Protein AF-A0A2N0BNK4-F1 (afdb_monomer_lite)

Secondary structure (DSSP, 8-state):
-HHHHHHHHHHHHHHHHHHHHHHHHHHHHTTPPPSS-HHHHHHHHHHHHHHHHHSPTTSHHHHHHHHHHHHHHHHHHHHHHHHHHHHHHHHHHHHHHSGGGGS--SHHHHHHHHHHHHHHHHHHHHHHHH-SS--HHHHHHHHHHHHHHHHHHHHHHHHTT--S-HHHHHHHHS--

Sequence (176 aa):
MAIDEIDNVADLIDNYAKSIAGLELAVAALNIRLNASPLINFRDALFHFRKLCQSIVNSKEYYQNLGAVDEHLARGAKDILVHLAFILRLRIRYLTQNDTAILLRAKKDRFKLNKVANRLGNLDLKLRHNFGSYNPEIIAKSVDVLTSSINETETILGSLGLNSSLRERFEKNFQK

Radius of gyration: 19.71 Å; chains: 1; bounding box: 46×27×58 Å

Structure (mmCIF, N/CA/C/O backbone):
data_AF-A0A2N0BNK4-F1
#
_entry.id   AF-A0A2N0BNK4-F1
#
loop_
_atom_site.group_PDB
_atom_site.id
_atom_site.type_symbol
_atom_site.label_atom_id
_atom_site.label_alt_id
_atom_site.label_comp_id
_atom_site.label_asym_id
_atom_site.label_entity_id
_atom_site.label_seq_id
_atom_site.pdbx_PDB_ins_code
_atom_site.Cartn_x
_atom_site.Cartn_y
_atom_site.Cartn_z
_atom_site.occupancy
_atom_site.B_iso_or_equiv
_atom_site.auth_seq_id
_atom_site.auth_comp_id
_atom_site.auth_asym_id
_atom_site.auth_atom_id
_atom_site.pdbx_PDB_model_num
ATOM 1 N N . MET A 1 1 ? 20.952 -11.909 -20.766 1.00 58.06 1 MET A N 1
ATOM 2 C CA . MET A 1 1 ? 21.318 -10.781 -19.886 1.00 58.06 1 MET A CA 1
ATOM 3 C C . MET A 1 1 ? 20.357 -9.602 -20.036 1.00 58.06 1 MET A C 1
ATOM 5 O O . MET A 1 1 ? 19.728 -9.258 -19.055 1.00 58.06 1 MET A O 1
ATOM 9 N N . ALA A 1 2 ? 20.171 -9.018 -21.231 1.00 62.28 2 ALA A N 1
ATOM 10 C CA . ALA A 1 2 ? 19.209 -7.914 -21.420 1.00 62.28 2 ALA A CA 1
ATOM 11 C C . ALA A 1 2 ? 17.731 -8.350 -21.458 1.00 62.28 2 ALA A C 1
ATOM 13 O O . ALA A 1 2 ? 16.865 -7.647 -20.956 1.00 62.28 2 ALA A O 1
ATOM 14 N N . ILE A 1 3 ? 17.451 -9.519 -22.047 1.00 65.31 3 ILE A N 1
ATOM 15 C CA . ILE A 1 3 ? 16.103 -10.112 -22.056 1.00 65.31 3 ILE A CA 1
ATOM 16 C C . ILE A 1 3 ? 15.690 -10.466 -20.620 1.00 65.31 3 ILE A C 1
ATOM 18 O O . ILE A 1 3 ? 14.633 -10.041 -20.179 1.00 65.31 3 ILE A O 1
ATOM 22 N N . ASP A 1 4 ? 16.591 -11.094 -19.858 1.00 75.00 4 ASP A N 1
ATOM 23 C CA . ASP A 1 4 ? 16.354 -11.445 -18.450 1.00 75.00 4 ASP A CA 1
ATOM 24 C C . ASP A 1 4 ? 16.027 -10.220 -17.569 1.00 75.00 4 ASP A C 1
ATOM 26 O O . ASP A 1 4 ? 15.205 -10.316 -16.667 1.00 75.00 4 ASP A O 1
ATOM 30 N N . GLU A 1 5 ? 16.632 -9.049 -17.814 1.00 78.06 5 GLU A N 1
ATOM 31 C CA . GLU A 1 5 ? 16.283 -7.813 -17.089 1.00 78.06 5 GLU A CA 1
ATOM 32 C C . GLU A 1 5 ? 14.888 -7.288 -17.443 1.00 78.06 5 GLU A C 1
ATOM 34 O O . GLU A 1 5 ? 14.163 -6.843 -16.555 1.00 78.06 5 GLU A O 1
ATOM 39 N N . ILE A 1 6 ? 14.493 -7.350 -18.716 1.00 82.81 6 ILE A N 1
ATOM 40 C CA . ILE A 1 6 ? 13.151 -6.941 -19.152 1.00 82.81 6 ILE A CA 1
ATOM 41 C C . ILE A 1 6 ? 12.096 -7.890 -18.575 1.00 82.81 6 ILE A C 1
ATOM 43 O O . ILE A 1 6 ? 11.070 -7.418 -18.084 1.00 82.81 6 ILE A O 1
ATOM 47 N N . ASP A 1 7 ? 12.370 -9.195 -18.574 1.00 85.38 7 ASP A N 1
ATOM 48 C CA . ASP A 1 7 ? 11.498 -10.210 -17.978 1.00 85.38 7 ASP A CA 1
ATOM 49 C C . 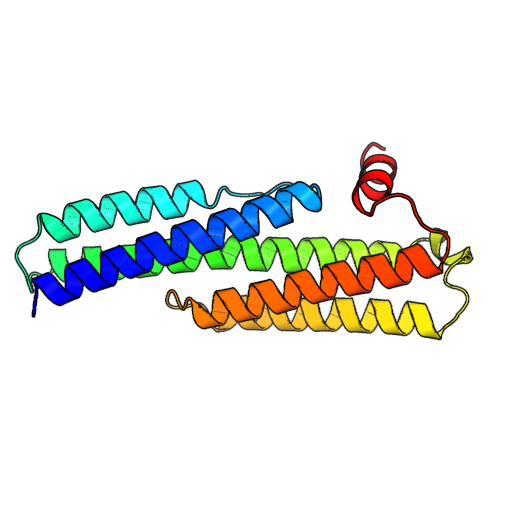ASP A 1 7 ? 11.376 -10.008 -16.458 1.00 85.38 7 ASP A C 1
ATOM 51 O O . ASP A 1 7 ? 10.268 -9.983 -15.926 1.00 85.38 7 ASP A O 1
ATOM 55 N N . ASN A 1 8 ? 12.482 -9.716 -15.763 1.00 85.81 8 ASN A N 1
ATOM 56 C CA . ASN A 1 8 ? 12.452 -9.368 -14.338 1.00 85.81 8 ASN A CA 1
ATOM 57 C C . ASN A 1 8 ? 11.592 -8.121 -14.059 1.00 85.81 8 ASN A C 1
ATOM 59 O O . ASN A 1 8 ? 10.862 -8.066 -13.069 1.00 85.81 8 ASN A O 1
ATOM 63 N N . VAL A 1 9 ? 11.662 -7.101 -14.918 1.00 85.38 9 VAL A N 1
ATOM 64 C CA . VAL A 1 9 ? 10.829 -5.895 -14.786 1.00 85.38 9 VAL A CA 1
ATOM 65 C C . VAL A 1 9 ? 9.356 -6.209 -15.066 1.00 85.38 9 VAL A C 1
ATOM 67 O O . VAL A 1 9 ? 8.481 -5.686 -14.373 1.00 85.38 9 VAL A O 1
ATOM 70 N N . ALA A 1 10 ? 9.066 -7.085 -16.029 1.00 87.12 10 ALA A N 1
ATOM 71 C CA . ALA A 1 10 ? 7.711 -7.562 -16.291 1.00 87.12 10 ALA A CA 1
ATOM 72 C C . ALA A 1 10 ? 7.130 -8.308 -15.074 1.00 87.12 10 ALA A C 1
ATOM 74 O O . ALA A 1 10 ? 6.004 -8.019 -14.660 1.00 87.12 10 ALA A O 1
ATOM 75 N N . ASP A 1 11 ? 7.919 -9.177 -14.439 1.00 88.00 11 ASP A N 1
ATOM 76 C CA . ASP A 1 11 ? 7.537 -9.873 -13.206 1.00 88.00 11 ASP A CA 1
ATOM 77 C C . ASP A 1 11 ? 7.274 -8.894 -12.052 1.00 88.00 11 ASP A C 1
ATOM 79 O O . ASP A 1 11 ? 6.332 -9.069 -11.272 1.00 88.00 11 ASP A O 1
ATOM 83 N N . LEU A 1 12 ? 8.065 -7.821 -11.933 1.00 83.62 12 LEU A N 1
ATOM 84 C CA . LEU A 1 12 ? 7.823 -6.766 -10.942 1.00 83.62 12 LEU A CA 1
ATOM 85 C C . LEU A 1 12 ? 6.497 -6.035 -11.189 1.00 83.62 12 LEU A C 1
ATOM 87 O O . LEU A 1 12 ? 5.760 -5.771 -10.237 1.00 83.62 12 LEU A O 1
ATOM 91 N N . ILE A 1 13 ? 6.167 -5.740 -12.448 1.00 86.12 13 ILE A N 1
ATOM 92 C CA . ILE A 1 13 ? 4.895 -5.116 -12.840 1.00 86.12 13 ILE A CA 1
ATOM 93 C C . ILE A 1 13 ? 3.709 -6.034 -12.509 1.00 86.12 13 ILE A C 1
ATOM 95 O O . ILE A 1 13 ? 2.705 -5.558 -11.971 1.00 86.12 13 ILE A O 1
ATOM 99 N N . ASP A 1 14 ? 3.816 -7.338 -12.771 1.00 86.06 14 ASP A N 1
ATOM 100 C CA . ASP A 1 14 ? 2.757 -8.304 -12.450 1.00 86.06 14 ASP A CA 1
ATOM 101 C C . ASP A 1 14 ? 2.558 -8.452 -10.929 1.00 86.06 14 ASP A C 1
ATOM 103 O O . ASP A 1 14 ? 1.437 -8.378 -10.411 1.00 86.06 14 ASP A O 1
ATOM 107 N N . ASN A 1 15 ? 3.654 -8.555 -10.173 1.00 82.38 15 ASN A N 1
ATOM 108 C CA . ASN A 1 15 ? 3.613 -8.575 -8.709 1.00 82.38 15 ASN A CA 1
ATOM 109 C C . ASN A 1 15 ? 3.020 -7.284 -8.124 1.00 82.38 15 ASN A C 1
ATOM 111 O O . ASN A 1 15 ? 2.252 -7.324 -7.152 1.00 82.38 15 ASN A O 1
ATOM 115 N N . TYR A 1 16 ? 3.325 -6.137 -8.731 1.00 82.44 16 TYR A N 1
ATOM 116 C CA . TYR A 1 16 ? 2.722 -4.863 -8.370 1.00 82.44 16 TYR A CA 1
ATOM 117 C C . TYR A 1 16 ? 1.210 -4.867 -8.604 1.00 82.44 16 TYR A C 1
ATOM 119 O O . TYR A 1 16 ? 0.460 -4.505 -7.695 1.00 82.44 16 TYR A O 1
ATOM 127 N N . ALA A 1 17 ? 0.749 -5.311 -9.777 1.00 81.06 17 ALA A N 1
ATOM 128 C CA . ALA A 1 17 ? -0.673 -5.360 -10.111 1.00 81.06 17 ALA A CA 1
ATOM 129 C C . ALA A 1 17 ? -1.465 -6.209 -9.101 1.00 81.06 17 ALA A C 1
ATOM 131 O O . ALA A 1 17 ? -2.486 -5.758 -8.573 1.00 81.06 17 ALA A O 1
ATOM 132 N N . LYS A 1 18 ? -0.948 -7.394 -8.750 1.00 80.94 18 LYS A N 1
ATOM 133 C CA . LYS A 1 18 ? -1.521 -8.270 -7.711 1.00 80.94 18 LYS A CA 1
ATOM 134 C C . LYS A 1 18 ? -1.585 -7.580 -6.345 1.00 80.94 18 LYS A C 1
ATOM 136 O O . LYS A 1 18 ? -2.610 -7.638 -5.664 1.00 80.94 18 LYS A O 1
A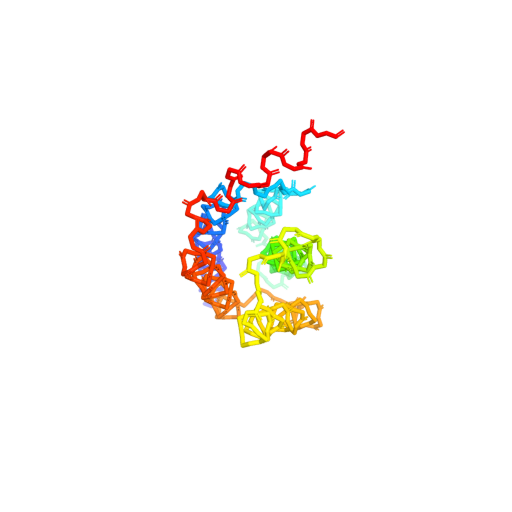TOM 141 N N . SER A 1 19 ? -0.509 -6.896 -5.959 1.00 75.81 19 SER A N 1
ATOM 142 C CA . SER A 1 19 ? -0.421 -6.186 -4.677 1.00 75.81 19 SER A CA 1
ATOM 143 C C . SER A 1 19 ? -1.407 -5.015 -4.592 1.00 75.81 19 SER A C 1
ATOM 145 O O . SER A 1 19 ? -2.082 -4.846 -3.576 1.00 75.81 19 SER A O 1
ATOM 147 N N . ILE A 1 20 ? -1.525 -4.221 -5.660 1.00 75.94 20 ILE A N 1
ATOM 148 C CA . ILE A 1 20 ? -2.473 -3.105 -5.728 1.00 75.94 20 ILE A CA 1
ATOM 149 C C . ILE A 1 20 ? -3.915 -3.597 -5.700 1.00 75.94 20 ILE A C 1
ATOM 151 O O . ILE A 1 20 ? -4.712 -3.019 -4.970 1.00 75.94 20 ILE A O 1
ATOM 155 N N . ALA A 1 21 ? -4.252 -4.672 -6.415 1.00 75.00 21 ALA A N 1
ATOM 156 C CA . ALA A 1 21 ? -5.603 -5.227 -6.379 1.00 75.00 21 ALA A CA 1
ATOM 157 C C . ALA A 1 21 ? -6.017 -5.615 -4.946 1.00 75.00 21 ALA A C 1
ATOM 159 O O . ALA A 1 21 ? -7.112 -5.275 -4.494 1.00 75.00 21 ALA A O 1
ATOM 160 N N . GLY A 1 22 ? -5.116 -6.254 -4.189 1.00 70.75 22 GLY A N 1
ATOM 161 C CA . GLY A 1 22 ? -5.343 -6.552 -2.770 1.00 70.75 22 GLY A CA 1
ATOM 162 C C . GLY A 1 22 ? -5.537 -5.293 -1.914 1.00 70.75 22 GLY A C 1
ATOM 163 O O . GLY A 1 22 ? -6.416 -5.251 -1.051 1.00 70.75 22 GLY A O 1
ATOM 164 N N . LEU A 1 23 ? -4.761 -4.240 -2.181 1.00 71.75 23 LEU A N 1
ATOM 165 C CA . LEU A 1 23 ? -4.899 -2.952 -1.500 1.00 71.75 23 LEU A CA 1
ATOM 166 C C . LEU A 1 23 ? -6.216 -2.246 -1.833 1.00 71.75 23 LEU A C 1
ATOM 168 O O . LEU A 1 23 ? -6.860 -1.727 -0.925 1.00 71.75 23 LEU A O 1
ATOM 172 N N . GLU A 1 24 ? -6.646 -2.239 -3.092 1.00 72.00 24 GLU A N 1
ATOM 173 C CA . GLU A 1 24 ? -7.922 -1.647 -3.505 1.00 72.00 24 GLU A CA 1
ATOM 174 C C . GLU A 1 24 ? -9.115 -2.366 -2.866 1.00 72.00 24 GLU A C 1
ATOM 176 O O . GLU A 1 24 ? -10.048 -1.709 -2.397 1.00 72.00 24 GLU A O 1
ATOM 181 N N . LEU A 1 25 ? -9.062 -3.697 -2.745 1.00 70.06 25 LEU A N 1
ATOM 182 C CA . LEU A 1 25 ? -10.069 -4.461 -2.004 1.00 70.06 25 LEU A CA 1
ATOM 183 C C . LEU A 1 25 ? -10.110 -4.062 -0.523 1.00 70.06 25 LEU A C 1
ATOM 185 O O . LEU A 1 25 ? -11.194 -3.863 0.028 1.00 70.06 25 LEU A O 1
ATOM 189 N N . ALA A 1 26 ? -8.951 -3.881 0.118 1.00 67.75 26 ALA A N 1
ATOM 190 C CA . ALA A 1 26 ? -8.880 -3.422 1.506 1.00 67.75 26 ALA A CA 1
ATOM 191 C C . ALA A 1 26 ? -9.421 -1.988 1.671 1.00 67.75 26 ALA A C 1
ATOM 193 O O . ALA A 1 26 ? -10.187 -1.706 2.592 1.00 67.75 26 ALA A O 1
ATOM 194 N N . VAL A 1 27 ? -9.075 -1.082 0.753 1.00 69.25 27 VAL A N 1
ATOM 195 C CA . VAL A 1 27 ? -9.603 0.292 0.689 1.00 69.25 27 VAL A CA 1
ATOM 196 C C . VAL A 1 27 ? -11.128 0.284 0.585 1.00 69.25 27 VAL A C 1
ATOM 198 O O . VAL A 1 27 ? -11.796 1.002 1.336 1.00 69.25 27 VAL A O 1
ATOM 201 N N . ALA A 1 28 ? -11.674 -0.531 -0.321 1.00 69.62 28 ALA A N 1
ATOM 202 C CA . ALA A 1 28 ? -13.108 -0.655 -0.548 1.00 69.62 28 ALA A CA 1
ATOM 203 C C . ALA A 1 28 ? -13.828 -1.236 0.676 1.00 69.62 28 ALA A C 1
ATOM 205 O O . ALA A 1 28 ? -14.830 -0.671 1.118 1.00 69.62 28 ALA A O 1
ATOM 206 N N . ALA A 1 29 ? -13.290 -2.302 1.279 1.00 64.56 29 ALA A N 1
ATOM 207 C CA . ALA A 1 29 ? -13.844 -2.912 2.489 1.00 64.56 29 ALA A CA 1
ATOM 208 C C . ALA A 1 29 ? -13.927 -1.913 3.654 1.00 64.56 29 ALA A C 1
ATOM 210 O O . ALA A 1 29 ? -14.900 -1.893 4.409 1.00 64.56 29 ALA A O 1
ATOM 211 N N . LEU A 1 30 ? -12.935 -1.028 3.762 1.00 64.44 30 LEU A N 1
ATOM 212 C CA . LEU A 1 30 ? -12.871 -0.009 4.805 1.00 64.44 30 LEU A CA 1
ATOM 213 C C . LEU A 1 30 ? -13.603 1.287 4.443 1.00 64.44 30 LEU A C 1
ATOM 215 O O . LEU A 1 30 ? -13.634 2.202 5.272 1.00 64.44 30 LEU A O 1
ATOM 219 N N . ASN A 1 31 ? -14.159 1.403 3.234 1.00 66.81 31 ASN A N 1
ATOM 220 C CA . ASN A 1 31 ? -14.719 2.641 2.694 1.00 66.81 31 ASN A CA 1
ATOM 221 C C . ASN A 1 31 ? -13.771 3.838 2.925 1.00 66.81 31 ASN A C 1
ATOM 223 O O . ASN A 1 31 ? -14.116 4.851 3.5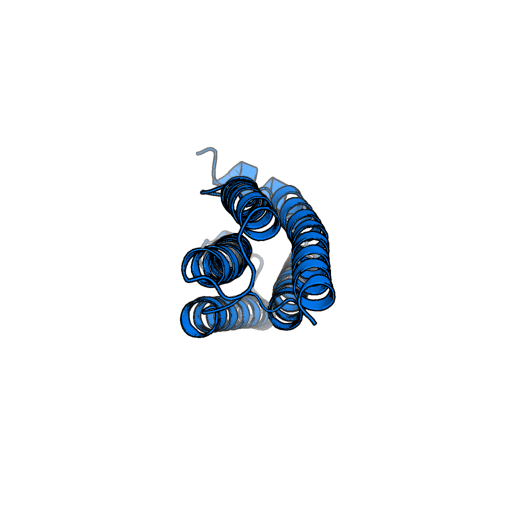45 1.00 66.81 31 ASN A O 1
ATOM 227 N N . ILE A 1 32 ? -12.503 3.666 2.549 1.00 68.25 32 ILE A N 1
ATOM 228 C CA . ILE A 1 32 ? -11.505 4.735 2.598 1.00 68.25 32 ILE A CA 1
ATOM 229 C C . ILE A 1 32 ? -11.491 5.401 1.228 1.00 68.25 32 ILE A C 1
ATOM 231 O O . ILE A 1 32 ? -11.207 4.762 0.222 1.00 68.25 32 ILE A O 1
ATOM 235 N N . ARG A 1 33 ? -11.769 6.707 1.170 1.00 69.06 33 ARG A N 1
ATOM 236 C CA . ARG A 1 33 ? -11.501 7.475 -0.049 1.00 69.06 33 ARG A CA 1
ATOM 237 C C . ARG A 1 33 ? -9.995 7.595 -0.228 1.00 69.06 33 ARG A C 1
ATOM 239 O O . ARG A 1 33 ? -9.311 8.136 0.642 1.00 69.06 33 ARG A O 1
ATOM 246 N N . LEU A 1 34 ? -9.490 7.096 -1.348 1.00 66.38 34 LEU A N 1
ATOM 247 C CA . LEU A 1 34 ? -8.122 7.359 -1.769 1.00 66.38 34 LEU A CA 1
ATOM 248 C C . LEU A 1 34 ? -8.024 8.789 -2.300 1.00 66.38 34 LEU A C 1
ATOM 250 O O . LEU A 1 34 ? -8.861 9.219 -3.090 1.00 66.38 34 LEU A O 1
ATOM 254 N N . ASN A 1 35 ? -6.989 9.511 -1.875 1.00 64.50 35 ASN A N 1
ATOM 255 C CA . ASN A 1 35 ? -6.706 10.860 -2.373 1.00 64.50 35 ASN A CA 1
ATOM 256 C C . ASN A 1 35 ? -6.009 10.841 -3.746 1.00 64.50 35 ASN A C 1
ATOM 258 O O . ASN A 1 35 ? -5.961 11.862 -4.424 1.00 64.50 35 ASN A O 1
ATOM 262 N N . ALA A 1 36 ? -5.467 9.690 -4.148 1.00 64.25 36 ALA A N 1
ATOM 263 C CA . ALA A 1 36 ? -4.833 9.454 -5.437 1.00 64.25 36 ALA A CA 1
ATOM 264 C C . ALA A 1 36 ? -5.032 7.988 -5.841 1.00 64.25 36 ALA A C 1
ATOM 266 O O . ALA A 1 36 ? -5.075 7.107 -4.981 1.00 64.25 36 ALA A O 1
ATOM 267 N N . SER A 1 37 ? -5.166 7.726 -7.141 1.00 69.25 37 SER A N 1
ATOM 268 C CA . SER A 1 37 ? -5.339 6.362 -7.643 1.00 69.25 37 SER A CA 1
ATOM 269 C C . SER A 1 37 ? -3.976 5.673 -7.827 1.00 69.25 37 SER A C 1
ATOM 271 O O . SER A 1 37 ? -3.109 6.257 -8.487 1.00 69.25 37 SER A O 1
ATOM 273 N N . PRO A 1 38 ? -3.789 4.427 -7.337 1.00 70.44 38 PRO A N 1
ATOM 274 C CA . PRO A 1 38 ? -2.610 3.611 -7.678 1.00 70.44 38 PRO A CA 1
ATOM 275 C C . PRO A 1 38 ? -2.412 3.493 -9.182 1.00 70.44 38 PRO A C 1
ATOM 277 O O . PRO A 1 38 ? -1.286 3.418 -9.668 1.00 70.44 38 PRO A O 1
ATOM 280 N N . LEU A 1 39 ? -3.527 3.479 -9.914 1.00 77.44 39 LEU A N 1
ATOM 281 C CA . LEU A 1 39 ? -3.571 3.213 -11.341 1.00 77.44 39 LEU A CA 1
ATOM 282 C C . LEU A 1 39 ? -2.854 4.294 -12.151 1.00 77.44 39 LEU A C 1
ATOM 284 O O . LEU A 1 39 ? -2.393 4.007 -13.249 1.00 77.44 39 LEU A O 1
ATOM 288 N N . ILE A 1 40 ? -2.717 5.515 -11.618 1.00 83.19 40 ILE A N 1
ATOM 289 C CA . ILE A 1 40 ? -1.954 6.584 -12.279 1.00 83.19 40 ILE A CA 1
ATOM 290 C C . ILE A 1 40 ? -0.469 6.220 -12.300 1.00 83.19 40 ILE A C 1
ATOM 292 O O . ILE A 1 40 ? 0.131 6.164 -13.369 1.00 83.19 40 ILE A O 1
ATOM 296 N N . ASN A 1 41 ? 0.100 5.893 -11.137 1.00 85.81 41 ASN A N 1
ATOM 297 C CA . ASN A 1 41 ? 1.494 5.464 -11.042 1.00 85.81 41 ASN A CA 1
ATOM 298 C C . ASN A 1 41 ? 1.732 4.151 -11.802 1.00 85.81 41 ASN A C 1
ATOM 300 O O . ASN A 1 41 ? 2.751 4.006 -12.469 1.00 85.81 41 ASN A O 1
ATOM 304 N N . PHE A 1 42 ? 0.773 3.222 -11.769 1.00 86.19 42 PHE A N 1
ATOM 305 C CA . PHE A 1 42 ? 0.860 1.989 -12.549 1.00 86.19 42 PHE A CA 1
ATOM 306 C C . PHE A 1 42 ? 0.889 2.247 -14.059 1.00 86.19 42 PHE A C 1
ATOM 308 O O . PHE A 1 42 ? 1.724 1.699 -14.772 1.00 86.19 42 PHE A O 1
ATOM 315 N N . ARG A 1 43 ? 0.005 3.119 -14.557 1.00 88.56 43 ARG A N 1
ATOM 316 C CA . ARG A 1 43 ? -0.024 3.528 -15.965 1.00 88.56 43 ARG A CA 1
ATOM 317 C C . ARG A 1 43 ? 1.302 4.158 -16.384 1.00 88.56 43 ARG A C 1
ATOM 319 O O . ARG A 1 43 ? 1.806 3.841 -17.459 1.00 88.56 43 ARG A O 1
ATOM 326 N N . ASP A 1 44 ? 1.851 5.040 -15.557 1.00 90.25 44 ASP A N 1
ATOM 327 C CA . ASP A 1 44 ? 3.110 5.718 -15.860 1.00 90.25 44 ASP A CA 1
ATOM 328 C C . ASP A 1 44 ? 4.283 4.714 -15.859 1.00 90.25 44 ASP A C 1
ATOM 330 O O . ASP A 1 44 ? 5.115 4.740 -16.768 1.00 90.25 44 ASP A O 1
ATOM 334 N N . ALA A 1 45 ? 4.281 3.730 -14.949 1.00 91.38 45 ALA A N 1
ATOM 335 C CA . ALA A 1 45 ? 5.222 2.608 -14.984 1.00 91.38 45 ALA A CA 1
ATOM 336 C C . ALA A 1 45 ? 5.103 1.786 -16.283 1.00 91.38 45 ALA A C 1
ATOM 338 O O . ALA A 1 45 ? 6.113 1.516 -16.928 1.00 91.38 45 ALA A O 1
ATOM 339 N N . LEU A 1 46 ? 3.887 1.449 -16.733 1.00 92.19 46 LEU A N 1
ATOM 340 C CA . LEU A 1 46 ? 3.672 0.739 -18.005 1.00 92.19 46 LEU A CA 1
ATOM 341 C C . LEU A 1 46 ? 4.165 1.545 -19.216 1.00 92.19 46 LEU A C 1
ATOM 343 O O . LEU A 1 46 ? 4.713 0.981 -20.166 1.00 92.19 46 LEU A O 1
ATOM 347 N N . PHE A 1 47 ? 3.995 2.868 -19.191 1.00 94.31 47 PHE A N 1
ATOM 348 C CA . PHE A 1 47 ? 4.505 3.753 -20.235 1.00 94.31 47 PHE A CA 1
ATOM 349 C C . PHE A 1 47 ? 6.038 3.721 -20.311 1.00 94.31 47 PHE A C 1
ATOM 351 O O . PHE A 1 47 ? 6.594 3.589 -21.405 1.00 94.31 47 PHE A O 1
ATOM 358 N N . HIS A 1 48 ? 6.721 3.788 -19.166 1.00 93.50 48 HIS A N 1
ATOM 359 C CA . HIS A 1 48 ? 8.180 3.685 -19.109 1.00 93.50 48 HIS A CA 1
ATOM 360 C C . HIS A 1 48 ? 8.685 2.284 -19.451 1.00 93.50 48 HIS A C 1
ATOM 362 O O . HIS A 1 48 ? 9.677 2.163 -20.166 1.00 93.50 48 HIS A O 1
ATOM 368 N N . PHE A 1 49 ? 7.969 1.233 -19.054 1.00 94.19 49 PHE A N 1
ATOM 369 C CA . PHE A 1 49 ? 8.298 -0.138 -19.435 1.00 94.19 49 PHE A CA 1
ATOM 370 C C . PHE A 1 49 ? 8.225 -0.341 -20.951 1.00 94.19 49 PHE A C 1
ATOM 372 O O . PHE A 1 49 ? 9.147 -0.878 -21.558 1.00 94.19 49 PHE A O 1
ATOM 379 N N . ARG A 1 50 ? 7.186 0.189 -21.608 1.00 93.81 50 ARG A N 1
ATOM 380 C CA . ARG A 1 50 ? 7.104 0.161 -23.074 1.00 93.81 50 ARG A CA 1
ATOM 381 C C . ARG A 1 50 ? 8.311 0.842 -23.724 1.00 93.81 50 ARG A C 1
ATOM 383 O O . ARG A 1 50 ? 8.840 0.317 -24.701 1.00 93.81 50 ARG A O 1
ATOM 390 N N . LYS A 1 51 ? 8.736 1.998 -23.205 1.00 93.06 51 LYS A N 1
ATOM 391 C CA . LYS A 1 51 ? 9.927 2.702 -23.703 1.00 93.06 51 LYS A CA 1
ATOM 392 C C . LYS A 1 51 ? 11.207 1.918 -23.442 1.00 93.06 51 LYS A C 1
ATOM 394 O O . LYS A 1 51 ? 12.062 1.874 -24.321 1.00 93.06 51 LYS A O 1
ATOM 399 N N . LEU A 1 52 ? 11.322 1.261 -22.288 1.00 92.00 52 LEU A N 1
ATOM 400 C CA . LEU A 1 52 ? 12.441 0.379 -21.956 1.00 92.00 52 LEU A CA 1
ATOM 401 C C . LEU A 1 52 ? 12.600 -0.723 -23.013 1.00 92.00 52 LEU A C 1
ATOM 403 O O . LEU A 1 52 ? 13.687 -0.874 -23.561 1.00 92.00 52 LEU A O 1
ATOM 407 N N . CYS A 1 53 ? 11.509 -1.399 -23.388 1.00 89.12 53 CYS A N 1
ATOM 408 C CA . CYS A 1 53 ? 11.514 -2.439 -24.426 1.00 89.12 53 CYS A CA 1
ATOM 409 C C . CYS A 1 53 ? 11.905 -1.925 -25.824 1.00 89.12 53 CYS A C 1
ATOM 411 O O . CYS A 1 53 ? 12.303 -2.708 -26.682 1.00 89.12 53 CYS A O 1
ATOM 413 N N . GLN A 1 54 ? 11.759 -0.622 -26.074 1.00 90.44 54 GLN A N 1
ATOM 414 C CA . GLN A 1 54 ? 12.127 0.034 -27.333 1.00 90.44 54 GLN A CA 1
ATOM 415 C C . GLN A 1 54 ? 13.533 0.652 -27.292 1.00 90.44 54 GLN A C 1
ATOM 417 O O . GLN A 1 54 ? 14.055 1.061 -28.329 1.00 90.44 54 GLN A O 1
ATOM 422 N N . SER A 1 55 ? 14.137 0.745 -26.106 1.00 88.94 55 SER A N 1
ATOM 423 C CA . SER A 1 55 ? 15.428 1.391 -25.892 1.00 88.94 55 SER A CA 1
ATOM 424 C C . SER A 1 55 ? 16.571 0.480 -26.327 1.00 88.94 55 SER A C 1
ATOM 426 O O . SER A 1 55 ? 16.530 -0.736 -26.144 1.00 88.94 55 SER A O 1
ATOM 428 N N . ILE A 1 56 ? 17.656 1.075 -26.824 1.00 87.19 56 ILE A N 1
ATOM 429 C CA . ILE A 1 56 ? 18.911 0.339 -27.011 1.00 87.19 56 ILE A CA 1
ATOM 430 C C . ILE A 1 56 ? 19.452 -0.025 -25.625 1.00 87.19 56 ILE A C 1
ATOM 432 O O . ILE A 1 56 ? 19.642 0.854 -24.781 1.00 87.19 56 ILE A O 1
ATOM 436 N N . VAL A 1 57 ? 19.707 -1.312 -25.397 1.00 86.94 57 VAL A N 1
ATOM 437 C CA . VAL A 1 57 ? 20.246 -1.843 -24.136 1.00 86.94 57 VAL A CA 1
ATOM 438 C C . VAL A 1 57 ? 21.521 -1.094 -23.735 1.00 86.94 57 VAL A C 1
ATOM 440 O O . VAL A 1 57 ? 22.367 -0.800 -24.580 1.00 86.94 57 VAL A O 1
ATOM 443 N N . ASN A 1 58 ? 21.658 -0.789 -22.441 1.00 85.62 58 ASN A N 1
ATOM 444 C CA . ASN A 1 58 ? 22.766 -0.023 -21.846 1.00 85.62 58 ASN A CA 1
ATOM 445 C C . ASN A 1 58 ? 22.892 1.437 -22.319 1.00 85.62 58 ASN A C 1
ATOM 447 O O . ASN A 1 58 ? 23.860 2.118 -21.975 1.00 85.62 58 ASN A O 1
ATOM 451 N N . SER A 1 59 ? 21.932 1.956 -23.086 1.00 89.75 59 SER A N 1
ATOM 452 C CA . SER A 1 59 ? 21.875 3.389 -23.366 1.00 89.75 59 SER A CA 1
ATOM 453 C C . SER A 1 59 ? 21.469 4.178 -22.118 1.00 89.75 59 SER A C 1
ATOM 455 O O . SER A 1 59 ? 20.859 3.661 -21.181 1.00 89.75 59 SER A O 1
ATOM 457 N N . LYS A 1 60 ? 21.756 5.483 -22.119 1.00 92.38 60 LYS A N 1
ATOM 458 C CA . LYS A 1 60 ? 21.257 6.394 -21.080 1.00 92.38 60 LYS A CA 1
ATOM 459 C C . LYS A 1 60 ? 19.731 6.318 -20.949 1.00 92.38 60 LYS A C 1
ATOM 461 O O . LYS A 1 60 ? 19.215 6.308 -19.838 1.00 92.38 60 LYS A O 1
ATOM 466 N N . GLU A 1 61 ? 19.029 6.247 -22.078 1.00 91.25 61 GLU A N 1
ATOM 467 C CA . GLU A 1 61 ? 17.570 6.148 -22.122 1.00 91.25 61 GLU A CA 1
ATOM 468 C C . GLU A 1 61 ? 17.061 4.835 -21.505 1.00 91.25 61 GLU A C 1
ATOM 470 O O . GLU A 1 61 ? 16.077 4.854 -20.767 1.00 91.25 61 GLU A O 1
ATOM 475 N N . TYR A 1 62 ? 17.767 3.720 -21.721 1.00 90.56 62 TYR A N 1
ATOM 476 C CA . TYR A 1 62 ? 17.452 2.433 -21.094 1.00 90.56 62 TYR A CA 1
ATOM 477 C C . TYR A 1 62 ? 17.449 2.544 -19.565 1.00 90.56 62 TYR A C 1
ATOM 479 O O . TYR A 1 62 ? 16.432 2.281 -18.927 1.00 90.56 62 TYR A O 1
ATOM 487 N N . TYR A 1 63 ? 18.542 3.029 -18.967 1.00 89.38 63 TYR A N 1
ATOM 488 C CA . TYR A 1 63 ? 18.627 3.164 -17.508 1.00 89.38 63 TYR A CA 1
ATOM 489 C C . TYR A 1 63 ? 17.652 4.202 -16.939 1.00 89.38 63 TYR A C 1
ATOM 491 O O . TYR A 1 63 ? 17.147 4.027 -15.832 1.00 89.38 63 TYR A O 1
ATOM 499 N N . GLN A 1 64 ? 17.352 5.264 -17.693 1.00 91.56 64 GLN A N 1
ATOM 500 C CA . GLN A 1 64 ? 16.337 6.243 -17.300 1.00 91.56 64 GLN A CA 1
ATOM 501 C C . GLN A 1 64 ? 14.944 5.617 -17.226 1.00 91.56 64 GLN A C 1
ATOM 503 O O . GLN A 1 64 ? 14.238 5.824 -16.242 1.00 91.56 64 GLN A O 1
ATOM 508 N N . ASN A 1 65 ? 14.550 4.840 -18.237 1.00 92.00 65 ASN A N 1
ATOM 509 C CA . ASN A 1 65 ? 13.255 4.167 -18.229 1.00 92.00 65 ASN A CA 1
ATOM 510 C C . ASN A 1 65 ? 13.200 3.056 -17.175 1.00 92.00 65 ASN A C 1
ATOM 512 O O . ASN A 1 65 ? 12.175 2.920 -16.516 1.00 92.00 65 ASN A O 1
ATOM 516 N N . LEU A 1 66 ? 14.296 2.324 -16.952 1.00 90.12 66 LEU A N 1
ATOM 517 C CA . LEU A 1 66 ? 14.384 1.313 -15.896 1.00 90.12 66 LEU A CA 1
ATOM 518 C C . LEU A 1 66 ? 14.165 1.927 -14.504 1.00 90.12 66 LEU A C 1
ATOM 520 O O . LEU A 1 66 ? 13.316 1.458 -13.748 1.00 90.12 66 LEU A O 1
ATOM 524 N N . GLY A 1 67 ? 14.877 3.014 -14.190 1.00 88.25 67 GLY A N 1
ATOM 525 C CA . GLY A 1 67 ? 14.712 3.727 -12.921 1.00 88.25 67 GLY A CA 1
ATOM 526 C C . GLY A 1 67 ? 13.317 4.335 -12.756 1.00 88.25 67 GLY A C 1
ATOM 527 O O . GLY A 1 67 ? 12.751 4.282 -11.668 1.00 88.25 67 GLY A O 1
ATOM 528 N N . ALA A 1 68 ? 12.728 4.853 -13.839 1.00 91.31 68 ALA A N 1
ATOM 529 C CA . ALA A 1 68 ? 11.378 5.408 -13.807 1.00 91.31 68 ALA A CA 1
ATOM 530 C C . ALA A 1 68 ? 10.310 4.338 -13.520 1.00 91.31 68 ALA A C 1
ATOM 532 O O . ALA A 1 68 ? 9.373 4.607 -12.768 1.00 91.31 68 ALA A O 1
ATOM 533 N N . VAL A 1 69 ? 10.447 3.123 -14.073 1.00 91.31 69 VAL A N 1
ATOM 534 C CA . VAL A 1 69 ? 9.543 2.008 -13.739 1.00 91.31 69 VAL A CA 1
ATOM 535 C C . VAL A 1 69 ? 9.593 1.725 -12.239 1.00 91.31 69 VAL A C 1
ATOM 537 O O . VAL A 1 69 ? 8.549 1.752 -11.590 1.00 91.31 69 VAL A O 1
ATOM 540 N N . ASP A 1 70 ? 10.787 1.521 -11.677 1.00 88.06 70 ASP A N 1
ATOM 541 C CA . ASP A 1 70 ? 10.951 1.243 -10.244 1.00 88.06 70 ASP A CA 1
ATOM 542 C C . ASP A 1 70 ? 10.372 2.367 -9.369 1.00 88.06 70 ASP A C 1
ATOM 544 O O . ASP A 1 70 ? 9.582 2.120 -8.457 1.00 88.06 70 ASP A O 1
ATOM 548 N N . GLU A 1 71 ? 10.677 3.623 -9.699 1.00 88.75 71 GLU A N 1
ATOM 549 C CA . GLU A 1 71 ? 10.195 4.797 -8.972 1.00 88.75 71 GLU A CA 1
ATOM 550 C C . GLU A 1 71 ? 8.661 4.900 -8.964 1.00 88.75 71 GLU A C 1
ATOM 552 O O . GLU A 1 71 ? 8.055 5.144 -7.912 1.00 88.75 71 GLU A O 1
ATOM 557 N N . HIS A 1 72 ? 8.012 4.709 -10.116 1.00 90.25 72 HIS A N 1
ATOM 558 C CA . HIS A 1 72 ? 6.555 4.786 -10.225 1.00 90.25 72 HIS A CA 1
ATOM 559 C C . HIS A 1 72 ? 5.862 3.632 -9.493 1.00 90.25 72 HIS A C 1
ATOM 561 O O . HIS A 1 72 ? 4.906 3.874 -8.746 1.00 90.25 72 HIS A O 1
ATOM 567 N N . LEU A 1 73 ? 6.365 2.399 -9.627 1.00 87.75 73 LEU A N 1
ATOM 568 C CA . LEU A 1 73 ? 5.853 1.260 -8.860 1.00 87.75 73 LEU A CA 1
ATOM 569 C C . LEU A 1 73 ? 6.035 1.504 -7.350 1.00 87.75 73 LEU A C 1
ATOM 571 O O . LEU A 1 73 ? 5.094 1.347 -6.570 1.00 87.75 73 LEU A O 1
ATOM 575 N N . ALA A 1 74 ? 7.202 1.979 -6.912 1.00 84.31 74 ALA A N 1
ATOM 576 C CA . ALA A 1 74 ? 7.462 2.269 -5.504 1.00 84.31 74 ALA A CA 1
ATOM 577 C C . ALA A 1 74 ? 6.485 3.312 -4.942 1.00 84.31 74 ALA A C 1
ATOM 579 O O . ALA A 1 74 ? 5.859 3.083 -3.902 1.00 84.31 74 ALA A O 1
ATOM 580 N N . ARG A 1 75 ? 6.321 4.442 -5.643 1.00 83.50 75 ARG A N 1
ATOM 581 C CA . ARG A 1 75 ? 5.431 5.541 -5.235 1.00 83.50 75 ARG A CA 1
ATOM 582 C C . ARG A 1 75 ? 3.981 5.098 -5.133 1.00 83.50 75 ARG A C 1
ATOM 584 O O . ARG A 1 75 ? 3.350 5.327 -4.104 1.00 83.50 75 ARG A O 1
ATOM 591 N N . GLY A 1 76 ? 3.464 4.414 -6.154 1.00 82.56 76 GLY A N 1
ATOM 592 C CA . GLY A 1 76 ? 2.056 4.027 -6.176 1.00 82.56 76 GLY A CA 1
ATOM 593 C C . GLY A 1 76 ? 1.666 3.094 -5.026 1.00 82.56 76 GLY A C 1
ATOM 594 O O . GLY A 1 76 ? 0.618 3.288 -4.414 1.00 82.56 76 GLY A O 1
ATOM 595 N N . ALA A 1 77 ? 2.519 2.123 -4.679 1.00 81.81 77 ALA A N 1
ATOM 596 C CA . ALA A 1 77 ? 2.266 1.254 -3.526 1.00 81.81 77 ALA A CA 1
ATOM 597 C C . ALA A 1 77 ? 2.439 1.998 -2.191 1.00 81.81 77 ALA A C 1
ATOM 599 O O . ALA A 1 77 ? 1.595 1.883 -1.297 1.00 81.81 77 ALA A O 1
ATOM 600 N N . LYS A 1 78 ? 3.518 2.782 -2.058 1.00 84.94 78 LYS A N 1
ATOM 601 C CA . LYS A 1 78 ? 3.837 3.552 -0.848 1.00 84.94 78 LYS A CA 1
ATOM 602 C C . LYS A 1 78 ? 2.704 4.494 -0.460 1.00 84.94 78 LYS A C 1
ATOM 604 O O . LYS A 1 78 ? 2.277 4.476 0.693 1.00 84.94 78 LYS A O 1
ATOM 609 N N . ASP A 1 79 ? 2.221 5.302 -1.399 1.00 81.81 79 ASP A N 1
ATOM 610 C CA . ASP A 1 79 ? 1.253 6.364 -1.115 1.00 81.81 79 ASP A CA 1
ATOM 611 C C . ASP A 1 79 ? -0.062 5.799 -0.569 1.00 81.81 79 ASP A C 1
ATOM 613 O O . ASP A 1 79 ? -0.635 6.338 0.381 1.00 81.81 79 ASP A O 1
ATOM 617 N N . ILE A 1 80 ? -0.502 4.655 -1.095 1.00 81.12 80 ILE A N 1
ATOM 618 C CA . ILE A 1 80 ? -1.718 3.977 -0.634 1.00 81.12 80 ILE A CA 1
ATOM 619 C C . ILE A 1 80 ? -1.527 3.378 0.743 1.00 81.12 80 ILE A C 1
ATOM 621 O O . ILE A 1 80 ? -2.372 3.579 1.613 1.00 81.12 80 ILE A O 1
ATOM 625 N N . LEU A 1 81 ? -0.422 2.665 0.963 1.00 83.62 81 LEU A N 1
ATOM 626 C CA . LEU A 1 81 ? -0.121 2.063 2.259 1.00 83.62 81 LEU A CA 1
ATOM 627 C C . LEU A 1 81 ? -0.032 3.129 3.359 1.00 83.62 81 LEU A C 1
ATOM 629 O O . LEU A 1 81 ? -0.600 2.960 4.439 1.00 83.62 81 LEU A O 1
ATOM 633 N N . VAL A 1 82 ? 0.636 4.246 3.065 1.00 86.50 82 VAL A N 1
ATOM 634 C CA . VAL A 1 82 ? 0.750 5.403 3.960 1.00 86.50 82 VAL A CA 1
ATOM 635 C C . VAL A 1 82 ? -0.625 6.003 4.250 1.00 86.50 82 VAL A C 1
ATOM 637 O O . VAL A 1 82 ? -0.966 6.229 5.413 1.00 86.50 82 VAL A O 1
ATOM 640 N N . HIS A 1 83 ? -1.438 6.234 3.216 1.00 83.56 83 HIS A N 1
ATOM 641 C CA . HIS A 1 83 ? -2.776 6.807 3.372 1.00 83.56 83 HIS A CA 1
ATOM 642 C C . HIS A 1 83 ? -3.705 5.891 4.178 1.00 83.56 83 HIS A C 1
ATOM 644 O O . HIS A 1 83 ? -4.370 6.346 5.108 1.00 83.56 83 HIS A O 1
ATOM 650 N N . LEU A 1 84 ? -3.694 4.586 3.896 1.00 82.38 84 LEU A N 1
ATOM 651 C CA . LEU A 1 84 ? -4.440 3.576 4.648 1.00 82.38 84 LEU A CA 1
ATOM 652 C C . LEU A 1 84 ? -4.036 3.554 6.124 1.00 82.38 84 LEU A C 1
ATOM 654 O O . LEU A 1 84 ? -4.901 3.646 7.000 1.00 82.38 84 LEU A O 1
ATOM 658 N N . ALA A 1 85 ? -2.732 3.474 6.407 1.00 86.94 85 ALA A N 1
ATOM 659 C CA . ALA A 1 85 ? -2.214 3.468 7.772 1.00 86.94 85 ALA A CA 1
ATOM 660 C C . ALA A 1 85 ? -2.622 4.739 8.531 1.00 86.94 85 ALA A C 1
ATOM 662 O O . ALA A 1 85 ? -3.059 4.669 9.684 1.00 86.94 85 ALA A O 1
ATOM 663 N N . PHE A 1 86 ? -2.533 5.897 7.872 1.00 86.62 86 PHE A N 1
ATOM 664 C CA . PHE A 1 86 ? -2.916 7.185 8.435 1.00 86.62 86 PHE A CA 1
ATOM 665 C C . PHE A 1 86 ? -4.415 7.268 8.750 1.00 86.62 86 PHE A C 1
ATOM 667 O O . PHE A 1 86 ? -4.783 7.582 9.885 1.00 86.62 86 PHE A O 1
ATOM 674 N N . ILE A 1 87 ? -5.285 6.948 7.786 1.00 82.69 87 ILE A N 1
ATOM 675 C CA . ILE A 1 87 ? -6.742 7.014 7.961 1.00 82.69 87 ILE A CA 1
ATOM 676 C C . ILE A 1 87 ? -7.208 6.031 9.036 1.00 82.69 87 ILE A C 1
ATOM 678 O O . ILE A 1 87 ? -7.987 6.410 9.913 1.00 82.69 87 ILE A O 1
ATOM 682 N N . LEU A 1 88 ? -6.704 4.794 9.031 1.00 83.12 88 LEU A N 1
ATOM 683 C CA . LEU A 1 88 ? -7.044 3.808 10.056 1.00 83.12 88 LEU A CA 1
ATOM 684 C C . LEU A 1 88 ? -6.584 4.270 11.448 1.00 83.12 88 LEU A C 1
ATOM 686 O O . LEU A 1 88 ? -7.344 4.178 12.413 1.00 83.12 88 LEU A O 1
ATOM 690 N N . ARG A 1 89 ? -5.384 4.858 11.558 1.00 88.31 89 ARG A N 1
ATOM 691 C CA . ARG A 1 89 ? -4.888 5.439 12.815 1.00 88.31 89 ARG A CA 1
ATOM 692 C C . ARG A 1 89 ? -5.780 6.576 13.309 1.00 88.31 89 ARG A C 1
ATOM 694 O O . ARG A 1 89 ? -6.092 6.619 14.498 1.00 88.31 89 ARG A O 1
ATOM 701 N N . LEU A 1 90 ? -6.178 7.496 12.429 1.00 85.00 90 LEU A N 1
ATOM 702 C CA . LEU A 1 90 ? -7.081 8.597 12.780 1.00 85.00 90 LEU A CA 1
ATOM 703 C C . LEU A 1 90 ? -8.429 8.078 13.272 1.00 85.00 90 LEU A C 1
ATOM 705 O O . LEU A 1 90 ? -8.920 8.526 14.304 1.00 85.00 90 LEU A O 1
ATOM 709 N N . ARG A 1 91 ? -8.990 7.092 12.574 1.00 79.00 91 ARG A N 1
ATOM 710 C CA . ARG A 1 91 ? -10.250 6.443 12.938 1.00 79.00 91 ARG A CA 1
ATOM 711 C C . ARG A 1 91 ? -10.182 5.791 14.319 1.00 79.00 91 ARG A C 1
ATOM 713 O O . ARG A 1 91 ? -11.066 6.014 15.141 1.00 79.00 91 ARG A O 1
ATOM 720 N N . ILE A 1 92 ? -9.111 5.055 14.616 1.00 82.25 92 ILE A N 1
ATOM 721 C CA . ILE A 1 92 ? -8.899 4.468 15.947 1.00 82.25 92 ILE A CA 1
ATOM 722 C C . ILE A 1 92 ? -8.763 5.560 17.014 1.00 82.25 92 ILE A C 1
ATOM 724 O O . ILE A 1 92 ? -9.359 5.442 18.081 1.00 82.25 92 ILE A O 1
ATOM 728 N N . ARG A 1 93 ? -8.026 6.645 16.738 1.00 83.56 93 ARG A N 1
ATOM 729 C CA . ARG A 1 93 ? -7.903 7.772 17.679 1.00 83.56 93 ARG A CA 1
ATOM 730 C C . ARG A 1 93 ? -9.236 8.460 17.942 1.00 83.56 93 ARG A C 1
ATOM 732 O O . ARG A 1 93 ? -9.532 8.769 19.089 1.00 83.56 93 ARG A O 1
ATOM 739 N N . TYR A 1 94 ? -10.054 8.646 16.912 1.00 79.06 94 TYR A N 1
ATOM 740 C CA . TYR A 1 94 ? -11.405 9.171 17.067 1.00 79.06 94 TYR A CA 1
ATOM 741 C C . TYR A 1 94 ? -12.233 8.281 18.003 1.00 79.06 94 TYR A C 1
ATOM 743 O O . TYR A 1 94 ? -12.847 8.782 18.940 1.00 79.06 94 TYR A O 1
ATOM 751 N N . LEU A 1 95 ? -12.185 6.956 17.815 1.00 74.50 95 LEU A N 1
ATOM 752 C CA . LEU A 1 95 ? -12.875 5.995 18.683 1.00 74.50 95 LEU A CA 1
ATOM 753 C C . LEU A 1 95 ? -12.381 6.035 20.139 1.00 74.50 95 LEU A C 1
ATOM 755 O O . LEU A 1 95 ? -13.171 5.812 21.052 1.00 74.50 95 LEU A O 1
ATOM 759 N N . THR A 1 96 ? -11.096 6.319 20.378 1.00 75.12 96 THR A N 1
ATOM 760 C CA . THR A 1 96 ? -10.533 6.397 21.738 1.00 75.12 96 THR A CA 1
ATOM 761 C C . THR A 1 96 ? -10.663 7.772 22.402 1.00 75.12 96 THR A C 1
ATOM 763 O O . THR A 1 96 ? -10.355 7.879 23.598 1.00 75.12 96 THR A O 1
ATOM 766 N N . GLN A 1 97 ? -11.084 8.803 21.659 1.00 73.25 97 GLN A N 1
ATOM 767 C CA . GLN A 1 97 ? -11.237 10.188 22.125 1.00 73.25 97 GLN A CA 1
ATOM 768 C C . GLN A 1 97 ? -12.696 10.651 22.225 1.00 73.25 97 GLN A C 1
ATOM 770 O O . GLN A 1 97 ? -12.993 11.416 23.134 1.00 73.25 97 GLN A O 1
ATOM 775 N N . ASN A 1 98 ? -13.597 10.206 21.341 1.00 64.62 98 ASN A N 1
ATOM 776 C CA . ASN A 1 98 ? -15.011 10.585 21.406 1.00 64.62 98 ASN A CA 1
ATOM 777 C C . ASN A 1 98 ? -15.792 9.740 22.417 1.00 64.62 98 ASN A C 1
ATOM 779 O O . ASN A 1 98 ? -15.644 8.518 22.461 1.00 64.62 98 ASN A O 1
ATOM 783 N N . ASP A 1 99 ? -16.697 10.388 23.153 1.00 50.72 99 ASP A N 1
ATOM 784 C CA . ASP A 1 99 ? -17.516 9.849 24.255 1.00 50.72 99 ASP A CA 1
ATOM 785 C C . ASP A 1 99 ? -18.426 8.651 23.901 1.00 50.72 99 ASP A C 1
ATOM 787 O O . ASP A 1 99 ? -19.028 8.038 24.781 1.00 50.72 99 ASP A O 1
ATOM 791 N N . THR A 1 100 ? -18.426 8.171 22.652 1.00 52.09 100 THR A N 1
ATOM 792 C CA . THR A 1 100 ? -18.789 6.770 22.325 1.00 52.09 100 THR A CA 1
ATOM 793 C C . THR A 1 100 ? -17.978 5.751 23.153 1.00 52.09 100 THR A C 1
ATOM 795 O O . THR A 1 100 ? -18.394 4.608 23.349 1.00 52.09 100 THR A O 1
ATOM 798 N N . ALA A 1 101 ? -16.839 6.185 23.700 1.00 49.88 101 ALA A N 1
ATOM 799 C CA . ALA A 1 101 ? -16.023 5.509 24.698 1.00 49.88 101 ALA A CA 1
ATOM 800 C C . ALA A 1 101 ? -16.718 5.251 26.053 1.00 49.88 101 ALA A C 1
ATOM 802 O O . ALA A 1 101 ? -16.134 4.560 26.890 1.00 49.88 101 ALA A O 1
ATOM 803 N N . ILE A 1 102 ? -17.966 5.691 26.269 1.00 50.16 102 ILE A N 1
ATOM 804 C CA . ILE A 1 102 ? -18.787 5.248 27.412 1.00 50.16 102 ILE A CA 1
ATOM 805 C C . ILE A 1 102 ? -18.917 3.706 27.450 1.00 50.16 102 ILE A C 1
ATOM 807 O O . ILE A 1 102 ? -19.087 3.149 28.535 1.00 50.16 102 ILE A O 1
ATOM 811 N N . LEU A 1 103 ? -18.733 3.009 26.315 1.00 53.00 103 LEU A N 1
ATOM 812 C CA . LEU A 1 103 ? -18.652 1.540 26.222 1.00 53.00 103 LEU A CA 1
ATOM 813 C C . LEU A 1 103 ? -17.221 0.966 26.340 1.00 53.00 103 LEU A C 1
ATOM 815 O O . LEU A 1 103 ? -17.060 -0.187 26.722 1.00 53.00 103 LEU A O 1
ATOM 819 N N . LEU A 1 104 ? -16.165 1.763 26.128 1.00 54.00 104 LEU A N 1
ATOM 820 C CA . LEU A 1 104 ? -14.750 1.358 26.273 1.00 54.00 104 LEU A CA 1
ATOM 821 C C . LEU A 1 104 ? -14.259 1.352 27.741 1.00 54.00 104 LEU A C 1
ATOM 823 O O . LEU A 1 104 ? -13.056 1.427 28.000 1.00 54.00 104 LEU A O 1
ATOM 827 N N . ARG A 1 105 ? -15.169 1.259 28.725 1.00 54.47 105 ARG A N 1
ATOM 828 C CA . ARG A 1 105 ? -14.875 1.361 30.173 1.00 54.47 105 ARG A CA 1
ATOM 829 C C . ARG A 1 105 ? -13.825 0.365 30.678 1.00 54.47 105 ARG A C 1
ATOM 831 O O . ARG A 1 105 ? -13.170 0.637 31.684 1.00 54.47 105 ARG A O 1
ATOM 838 N N . ALA A 1 106 ? -13.581 -0.742 29.978 1.00 60.84 106 ALA A N 1
ATOM 839 C CA . ALA A 1 106 ? -12.408 -1.559 30.248 1.00 60.84 106 ALA A CA 1
ATOM 840 C C . ALA A 1 106 ? -11.144 -0.829 29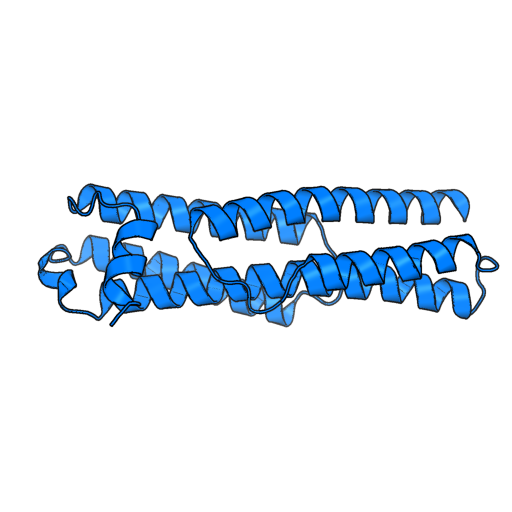.753 1.00 60.84 106 ALA A C 1
ATOM 842 O O . ALA A 1 106 ? -10.806 -0.861 28.570 1.00 60.84 106 ALA A O 1
ATOM 843 N N . LYS A 1 107 ? -10.380 -0.234 30.684 1.00 69.75 107 LYS A N 1
ATOM 844 C CA . LYS A 1 107 ? -9.027 0.337 30.467 1.00 69.75 107 LYS A CA 1
ATOM 845 C C . LYS A 1 107 ? -8.145 -0.533 29.547 1.00 69.75 107 LYS A C 1
ATOM 847 O O . LYS A 1 107 ? -7.314 -0.013 28.804 1.00 69.75 107 LYS A O 1
ATOM 852 N N . LYS A 1 108 ? -8.370 -1.853 29.570 1.00 80.00 108 LYS A N 1
ATOM 853 C CA . LYS A 1 108 ? -7.737 -2.874 28.728 1.00 80.00 108 LYS A CA 1
ATOM 854 C C . LYS A 1 108 ? -8.003 -2.702 27.225 1.00 80.00 108 LYS A C 1
ATOM 856 O O . LYS A 1 108 ? -7.050 -2.764 26.456 1.00 80.00 108 LYS A O 1
ATOM 861 N N . ASP A 1 109 ? -9.236 -2.474 26.784 1.00 79.62 109 ASP A N 1
ATOM 862 C CA . ASP A 1 109 ? -9.556 -2.437 25.346 1.00 79.62 109 ASP A CA 1
ATOM 863 C C . ASP A 1 109 ? -9.157 -1.110 24.702 1.00 79.62 109 ASP A C 1
ATOM 865 O O . ASP A 1 109 ? -8.611 -1.094 23.599 1.00 79.62 109 ASP A O 1
ATOM 869 N N . ARG A 1 110 ? -9.264 -0.003 25.448 1.00 78.19 110 ARG A N 1
ATOM 870 C CA . ARG A 1 110 ? -8.660 1.278 25.048 1.00 78.19 110 ARG A CA 1
ATOM 871 C C . ARG A 1 110 ? -7.145 1.155 24.874 1.00 78.19 110 ARG A C 1
ATOM 873 O O . ARG A 1 110 ? -6.585 1.689 23.919 1.00 78.19 110 ARG A O 1
ATOM 880 N N . PHE A 1 111 ? -6.476 0.437 25.778 1.00 84.38 111 PHE A N 1
ATOM 881 C CA . PHE A 1 111 ? -5.043 0.171 25.668 1.00 84.38 111 PHE A CA 1
ATOM 882 C C . PHE A 1 111 ? -4.705 -0.661 24.421 1.00 84.38 111 PHE A C 1
ATOM 884 O O . PHE A 1 111 ? -3.765 -0.315 23.706 1.00 84.38 111 PHE A O 1
ATOM 891 N N . LYS A 1 112 ? -5.494 -1.700 24.106 1.00 87.88 112 LYS A N 1
ATOM 892 C CA . LYS A 1 112 ? -5.325 -2.483 22.870 1.00 87.88 112 LYS A CA 1
ATOM 893 C C . LYS A 1 112 ? -5.492 -1.618 21.617 1.00 87.88 112 LYS A C 1
ATOM 895 O O . LYS A 1 112 ? -4.611 -1.630 20.764 1.00 87.88 112 LYS A O 1
ATOM 900 N N . LEU A 1 113 ? -6.546 -0.802 21.533 1.00 85.88 113 LEU A N 1
ATOM 901 C CA . LEU A 1 113 ? -6.753 0.112 20.400 1.00 85.88 113 LEU A CA 1
ATOM 902 C C . LEU A 1 113 ? -5.588 1.099 20.239 1.00 85.88 113 LEU A C 1
ATOM 904 O O . LEU A 1 113 ? -5.086 1.298 19.135 1.00 85.88 113 LEU A O 1
ATOM 908 N N . ASN A 1 114 ? -5.085 1.663 21.339 1.00 86.75 114 ASN A N 1
ATOM 909 C CA . ASN A 1 114 ? -3.907 2.531 21.296 1.00 86.75 114 ASN A CA 1
ATOM 910 C C . ASN A 1 114 ? -2.648 1.788 20.820 1.00 86.75 114 ASN A C 1
ATOM 912 O O . ASN A 1 114 ? -1.841 2.359 20.087 1.00 86.75 114 ASN A O 1
ATOM 916 N N . LYS A 1 115 ? -2.486 0.508 21.179 1.00 91.50 115 LYS A N 1
ATOM 917 C CA . LYS A 1 115 ? -1.397 -0.335 20.668 1.00 91.50 115 LYS A CA 1
ATOM 918 C C . LYS A 1 115 ? -1.498 -0.513 19.150 1.00 91.50 115 LYS A C 1
ATOM 920 O O . LYS A 1 115 ? -0.484 -0.364 18.468 1.00 91.50 115 LYS A O 1
ATOM 925 N N . VAL A 1 116 ? -2.701 -0.750 18.620 1.00 90.38 116 VAL A N 1
ATOM 926 C CA . VAL A 1 116 ? -2.941 -0.815 17.167 1.00 90.38 116 VAL A CA 1
ATOM 927 C C . VAL A 1 116 ? -2.603 0.522 16.501 1.00 90.38 116 VAL A C 1
ATOM 929 O O . VAL A 1 116 ? -1.841 0.552 15.536 1.00 90.38 116 VAL A O 1
ATOM 932 N N . ALA A 1 117 ? -3.077 1.645 17.049 1.00 89.62 117 ALA A N 1
ATOM 933 C CA . ALA A 1 117 ? -2.781 2.976 16.514 1.00 89.62 117 ALA A CA 1
ATOM 934 C C . ALA A 1 117 ? -1.272 3.288 16.487 1.00 89.62 117 ALA A C 1
ATOM 936 O O . ALA A 1 117 ? -0.781 3.880 15.523 1.00 89.62 117 ALA A O 1
ATOM 937 N N . ASN A 1 118 ? -0.525 2.872 17.513 1.00 91.50 118 ASN A N 1
ATOM 938 C CA . ASN A 1 118 ? 0.931 3.026 17.558 1.00 91.50 118 ASN A CA 1
ATOM 939 C C . ASN A 1 118 ? 1.633 2.128 16.531 1.00 91.50 118 ASN A C 1
ATOM 941 O O . ASN A 1 118 ? 2.552 2.586 15.855 1.00 91.50 118 ASN A O 1
ATOM 945 N N . ARG A 1 119 ? 1.178 0.879 16.356 1.00 93.00 119 ARG A N 1
ATOM 946 C CA . ARG A 1 119 ? 1.692 -0.025 15.312 1.00 93.00 119 ARG A CA 1
ATOM 947 C C . ARG A 1 119 ? 1.516 0.581 13.916 1.00 93.00 119 ARG A C 1
ATOM 949 O O . ARG A 1 119 ? 2.465 0.573 13.137 1.00 93.00 119 ARG A O 1
ATOM 956 N N . LEU A 1 120 ? 0.353 1.171 13.635 1.00 90.50 120 LEU A N 1
ATOM 957 C CA . LEU A 1 120 ? 0.080 1.873 12.375 1.00 90.50 120 LEU A CA 1
ATOM 958 C C . LEU A 1 120 ? 0.927 3.141 12.211 1.00 90.50 120 LEU A C 1
ATOM 960 O O . LEU A 1 120 ? 1.406 3.415 11.117 1.00 90.50 120 LEU A O 1
ATOM 964 N N . GLY A 1 121 ? 1.165 3.894 13.290 1.00 89.19 121 GLY A N 1
ATOM 965 C CA . GLY A 1 121 ? 2.086 5.035 13.268 1.00 89.19 121 GLY A CA 1
ATOM 966 C C . GLY A 1 121 ? 3.529 4.633 12.950 1.00 89.19 121 GLY A C 1
ATOM 967 O O . GLY A 1 121 ? 4.193 5.300 12.163 1.00 89.19 121 GLY A O 1
ATOM 968 N N . ASN A 1 122 ? 3.995 3.510 13.499 1.00 91.00 122 ASN A N 1
ATOM 969 C CA . ASN A 1 122 ? 5.317 2.970 13.183 1.00 91.00 122 ASN A CA 1
ATOM 970 C C . ASN A 1 122 ? 5.404 2.470 11.736 1.00 91.00 122 ASN A C 1
ATOM 972 O O . ASN A 1 122 ? 6.450 2.622 11.109 1.00 91.00 122 ASN A O 1
ATOM 976 N N . LEU A 1 123 ? 4.327 1.879 11.206 1.00 89.75 123 LEU A N 1
ATOM 977 C CA . LEU A 1 123 ? 4.252 1.494 9.799 1.00 89.75 123 LEU A CA 1
ATOM 978 C C . LEU A 1 123 ? 4.361 2.726 8.889 1.00 89.75 123 LEU A C 1
ATOM 980 O O . LEU A 1 123 ? 5.224 2.744 8.023 1.00 89.75 123 LEU A O 1
ATOM 984 N N . ASP A 1 124 ? 3.563 3.769 9.132 1.00 88.38 124 ASP A N 1
ATOM 985 C CA . ASP A 1 124 ? 3.600 5.040 8.388 1.00 88.38 124 ASP A CA 1
ATOM 986 C C . ASP A 1 124 ? 5.021 5.634 8.328 1.00 88.38 124 ASP A C 1
ATOM 988 O O . ASP A 1 124 ? 5.538 5.916 7.246 1.00 88.38 124 ASP A O 1
ATOM 992 N N . LEU A 1 125 ? 5.710 5.717 9.472 1.00 86.50 125 LEU A N 1
ATOM 993 C CA . LEU A 1 125 ? 7.102 6.179 9.523 1.00 86.50 125 LEU A CA 1
ATOM 994 C C . LEU A 1 125 ? 8.039 5.294 8.689 1.00 86.50 125 LEU A C 1
ATOM 996 O O . LEU A 1 125 ? 8.810 5.809 7.879 1.00 86.50 125 LEU A O 1
ATOM 1000 N N . LYS A 1 126 ? 7.958 3.966 8.838 1.00 86.38 126 LYS A N 1
ATOM 1001 C CA . LYS A 1 126 ? 8.787 3.029 8.064 1.00 86.38 126 LYS A CA 1
ATOM 1002 C C . LYS A 1 126 ? 8.559 3.174 6.562 1.00 86.38 126 LYS A C 1
ATOM 1004 O O . LYS A 1 126 ? 9.526 3.220 5.810 1.00 86.38 126 LYS A O 1
ATOM 1009 N N . LEU A 1 127 ? 7.302 3.272 6.134 1.00 84.38 127 LEU A N 1
ATOM 1010 C CA . LEU A 1 127 ? 6.946 3.444 4.728 1.00 84.38 127 LEU A CA 1
ATOM 1011 C C . LEU A 1 127 ? 7.526 4.748 4.173 1.00 84.38 127 LEU A C 1
ATOM 1013 O O . LEU A 1 127 ? 8.118 4.753 3.097 1.00 84.38 127 LEU A O 1
ATOM 1017 N N . ARG A 1 128 ? 7.419 5.854 4.920 1.00 81.12 128 ARG A N 1
ATOM 1018 C CA . ARG A 1 128 ? 7.951 7.157 4.496 1.00 81.12 128 ARG A CA 1
ATOM 1019 C C . ARG A 1 128 ? 9.471 7.159 4.359 1.00 81.12 128 ARG A C 1
ATOM 1021 O O . ARG A 1 128 ? 9.953 7.673 3.350 1.00 81.12 128 ARG A O 1
ATOM 1028 N N . HIS A 1 129 ? 10.184 6.569 5.321 1.00 79.38 129 HIS A N 1
ATOM 1029 C CA . HIS A 1 129 ? 11.648 6.578 5.374 1.00 79.38 129 HIS A CA 1
ATOM 1030 C C . HIS A 1 129 ? 12.326 5.541 4.465 1.00 79.38 129 HIS A C 1
ATOM 1032 O O . HIS A 1 129 ? 13.420 5.816 3.985 1.00 79.38 129 HIS A O 1
ATOM 1038 N N . ASN A 1 130 ? 11.697 4.388 4.203 1.00 68.19 130 ASN A N 1
ATOM 1039 C CA . ASN A 1 130 ? 12.382 3.250 3.570 1.00 68.19 130 ASN A CA 1
ATOM 1040 C C . ASN A 1 130 ? 11.929 2.923 2.135 1.00 68.19 130 ASN A C 1
ATOM 1042 O O . ASN A 1 130 ? 12.511 2.036 1.518 1.00 68.19 130 ASN A O 1
ATOM 1046 N N . PHE A 1 131 ? 10.920 3.601 1.577 1.00 65.38 131 PHE A N 1
ATOM 1047 C CA . PHE A 1 131 ? 10.516 3.391 0.177 1.00 65.38 131 PHE A CA 1
ATOM 1048 C C . PHE A 1 131 ? 11.265 4.339 -0.760 1.00 65.38 131 PHE A C 1
ATOM 1050 O O . PHE A 1 131 ? 10.750 5.416 -1.083 1.00 65.38 131 PHE A O 1
ATOM 1057 N N . GLY A 1 132 ? 12.482 3.936 -1.137 1.00 66.44 132 GLY A N 1
ATOM 1058 C CA . GLY A 1 132 ? 13.245 4.507 -2.254 1.00 66.44 132 GLY A CA 1
ATOM 1059 C C . GLY A 1 132 ? 13.116 3.703 -3.555 1.00 66.44 132 GLY A C 1
ATOM 1060 O O . GLY A 1 132 ? 13.223 4.289 -4.623 1.00 66.44 132 GLY A O 1
ATOM 1061 N N . SER A 1 133 ? 12.825 2.403 -3.455 1.00 72.38 133 SER A N 1
ATOM 1062 C CA . SER A 1 133 ? 12.599 1.472 -4.569 1.00 72.38 133 SER A CA 1
ATOM 1063 C C . SER A 1 133 ? 11.421 0.543 -4.269 1.00 72.38 133 SER A C 1
ATOM 1065 O O . SER A 1 133 ? 10.994 0.414 -3.110 1.00 72.38 133 SER A O 1
ATOM 1067 N N . TYR A 1 134 ? 10.860 -0.085 -5.302 1.00 74.81 134 TYR A N 1
ATOM 1068 C CA . TYR A 1 134 ? 9.775 -1.040 -5.140 1.00 74.81 134 TYR A CA 1
ATOM 1069 C C . TYR A 1 134 ? 10.329 -2.336 -4.545 1.00 74.81 134 TYR A C 1
ATOM 1071 O O . TYR A 1 134 ? 11.218 -2.978 -5.098 1.00 74.81 134 TYR A O 1
ATOM 1079 N N . ASN A 1 135 ? 9.784 -2.738 -3.397 1.00 77.94 135 ASN A N 1
ATOM 1080 C CA . ASN A 1 135 ? 10.126 -4.004 -2.765 1.00 77.94 135 ASN A CA 1
ATOM 1081 C C . ASN A 1 135 ? 8.839 -4.779 -2.433 1.00 77.94 135 ASN A C 1
ATOM 1083 O O . ASN A 1 135 ? 8.121 -4.393 -1.497 1.00 77.94 135 ASN A O 1
ATOM 1087 N N . PRO A 1 136 ? 8.542 -5.868 -3.166 1.00 73.62 136 PRO A N 1
ATOM 1088 C CA . PRO A 1 136 ? 7.303 -6.619 -2.992 1.00 73.62 136 PRO A CA 1
ATOM 1089 C C . PRO A 1 136 ? 7.194 -7.249 -1.598 1.00 73.62 136 PRO A C 1
ATOM 1091 O O . PRO A 1 136 ? 6.103 -7.288 -1.035 1.00 73.62 136 PRO A O 1
ATOM 1094 N N . GLU A 1 137 ? 8.305 -7.654 -0.971 1.00 80.19 137 GLU A N 1
ATOM 1095 C CA . GLU A 1 137 ? 8.267 -8.189 0.393 1.00 80.19 137 GLU A CA 1
ATOM 1096 C C . GLU A 1 137 ? 7.895 -7.131 1.430 1.00 80.19 137 GLU A C 1
ATOM 1098 O O . GLU A 1 137 ? 7.156 -7.418 2.374 1.00 80.19 137 GLU A O 1
ATOM 1103 N N . ILE A 1 138 ? 8.423 -5.909 1.298 1.00 81.88 138 ILE A N 1
ATOM 1104 C CA . ILE A 1 138 ? 8.086 -4.818 2.221 1.00 81.88 138 ILE A CA 1
ATOM 1105 C C . ILE A 1 138 ? 6.603 -4.475 2.081 1.00 81.88 138 ILE A C 1
ATOM 1107 O O . ILE A 1 138 ? 5.934 -4.241 3.090 1.00 81.88 138 ILE A O 1
ATOM 1111 N N . ILE A 1 139 ? 6.075 -4.478 0.856 1.00 78.88 139 ILE A N 1
ATOM 1112 C CA . ILE A 1 139 ? 4.651 -4.251 0.590 1.00 78.88 139 ILE A CA 1
ATOM 1113 C C . ILE A 1 139 ? 3.814 -5.362 1.207 1.00 78.88 139 ILE A C 1
ATOM 1115 O O . ILE A 1 139 ? 2.918 -5.044 1.980 1.00 78.88 139 ILE A O 1
ATOM 1119 N N . ALA A 1 140 ? 4.136 -6.632 0.953 1.00 79.06 140 ALA A N 1
ATOM 1120 C CA . ALA A 1 140 ? 3.425 -7.769 1.534 1.00 79.06 140 ALA A CA 1
ATOM 1121 C C . ALA A 1 140 ? 3.402 -7.692 3.071 1.00 79.06 140 ALA A C 1
ATOM 1123 O O . ALA A 1 140 ? 2.334 -7.684 3.678 1.00 79.06 140 ALA A O 1
ATOM 1124 N N . LYS A 1 141 ? 4.562 -7.466 3.706 1.00 84.00 141 LYS A N 1
ATOM 1125 C CA . LYS A 1 141 ? 4.666 -7.2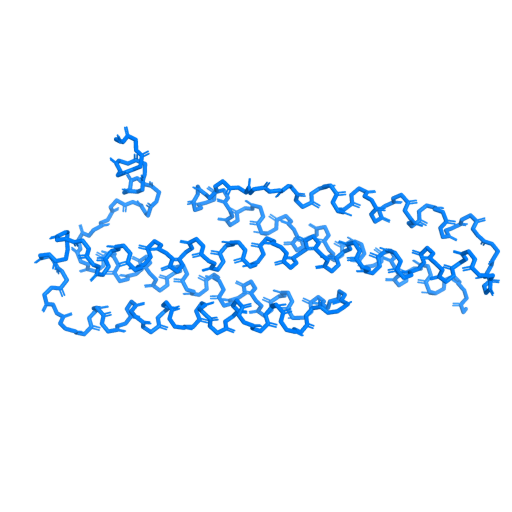65 5.165 1.00 84.00 141 LYS A CA 1
ATOM 1126 C C . LYS A 1 141 ? 3.834 -6.070 5.649 1.00 84.00 141 LYS A C 1
ATOM 1128 O O . LYS A 1 141 ? 3.265 -6.104 6.738 1.00 84.00 141 LYS A O 1
ATOM 1133 N N . SER A 1 142 ? 3.767 -4.993 4.867 1.00 84.44 142 SER A N 1
ATOM 1134 C CA . SER A 1 142 ? 2.973 -3.803 5.203 1.00 84.44 142 SER A CA 1
ATOM 1135 C C . SER A 1 142 ? 1.473 -4.071 5.090 1.00 84.44 142 SER A C 1
ATOM 1137 O O . SER A 1 142 ? 0.714 -3.648 5.963 1.00 84.44 142 SER A O 1
ATOM 1139 N N . VAL A 1 143 ? 1.057 -4.814 4.062 1.00 80.06 143 VAL A N 1
ATOM 1140 C CA . VAL A 1 143 ? -0.313 -5.309 3.885 1.00 80.06 143 VAL A CA 1
ATOM 1141 C C . VAL A 1 143 ? -0.701 -6.204 5.060 1.00 80.06 143 VAL A C 1
ATOM 1143 O O . VAL A 1 143 ? -1.753 -5.984 5.651 1.00 80.06 143 VAL A O 1
ATOM 1146 N N . ASP A 1 144 ? 0.160 -7.127 5.489 1.00 82.62 144 ASP A N 1
ATOM 1147 C CA . ASP A 1 144 ? -0.105 -7.999 6.642 1.00 82.62 144 ASP A CA 1
ATOM 1148 C C . ASP A 1 144 ? -0.305 -7.204 7.941 1.00 82.62 144 ASP A C 1
ATOM 1150 O O . ASP A 1 144 ? -1.207 -7.483 8.742 1.00 82.62 144 ASP A O 1
ATOM 1154 N N . VAL A 1 145 ? 0.503 -6.161 8.161 1.00 86.12 145 VAL A N 1
ATOM 1155 C CA . VAL A 1 145 ? 0.350 -5.2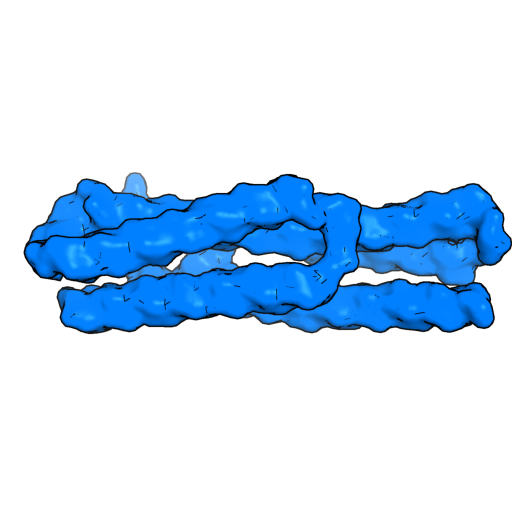66 9.319 1.00 86.12 145 VAL A CA 1
ATOM 1156 C C . VAL A 1 145 ? -0.965 -4.486 9.250 1.00 86.12 145 VAL A C 1
ATOM 1158 O O . VAL A 1 145 ? -1.617 -4.310 10.284 1.00 86.12 145 VAL A O 1
ATOM 1161 N N . LEU A 1 146 ? -1.378 -4.024 8.067 1.00 82.88 146 LEU A N 1
ATOM 1162 C CA . LEU A 1 146 ? -2.668 -3.355 7.878 1.00 82.88 146 LEU A CA 1
ATOM 1163 C C . LEU A 1 146 ? -3.827 -4.319 8.142 1.00 82.88 146 LEU A C 1
ATOM 1165 O O . LEU A 1 146 ? -4.658 -4.030 9.000 1.00 82.88 146 LEU A O 1
ATOM 1169 N N . THR A 1 147 ? -3.834 -5.481 7.491 1.00 79.94 147 THR A N 1
ATOM 1170 C CA . THR A 1 147 ? -4.866 -6.520 7.627 1.00 79.94 147 THR A CA 1
ATOM 1171 C C . THR A 1 147 ? -5.014 -6.979 9.073 1.00 79.94 147 THR A C 1
ATOM 1173 O O . THR A 1 147 ? -6.114 -6.963 9.623 1.00 79.94 147 THR A O 1
ATOM 1176 N N . SER A 1 148 ? -3.908 -7.294 9.752 1.00 85.62 148 SER A N 1
ATOM 1177 C CA . SER A 1 148 ? -3.949 -7.663 11.174 1.00 85.62 148 SER A CA 1
ATOM 1178 C C . SER A 1 148 ? -4.460 -6.526 12.065 1.00 85.62 148 SER A C 1
ATOM 1180 O O . SER A 1 148 ? -5.178 -6.779 13.030 1.00 85.62 148 SER A O 1
ATOM 1182 N N . SER A 1 149 ? -4.150 -5.267 11.740 1.00 86.62 149 SER A N 1
ATOM 1183 C CA . SER A 1 149 ? -4.652 -4.100 12.477 1.00 86.62 149 SER A CA 1
ATOM 1184 C C . SER A 1 149 ? -6.141 -3.856 12.271 1.00 86.62 149 SER A C 1
ATOM 1186 O O . SER A 1 149 ? -6.817 -3.461 13.221 1.00 86.62 149 SER A O 1
ATOM 1188 N N . ILE A 1 150 ? -6.656 -4.119 11.073 1.00 80.81 150 ILE A N 1
ATOM 1189 C CA . ILE A 1 150 ? -8.089 -4.076 10.771 1.00 80.81 150 ILE A CA 1
ATOM 1190 C C . ILE A 1 150 ? -8.806 -5.157 11.578 1.00 80.81 150 ILE A C 1
ATOM 1192 O O . ILE A 1 150 ? -9.657 -4.822 12.399 1.00 80.81 150 ILE A O 1
ATOM 1196 N N . ASN A 1 151 ? -8.380 -6.415 11.445 1.00 82.19 151 ASN A N 1
ATOM 1197 C CA . ASN A 1 151 ? -8.998 -7.557 12.122 1.00 82.19 151 ASN A CA 1
ATOM 1198 C C . ASN A 1 151 ? -8.982 -7.401 13.652 1.00 82.19 151 ASN A C 1
ATOM 1200 O O . ASN A 1 151 ? -9.974 -7.679 14.327 1.00 82.19 151 ASN A O 1
ATOM 1204 N N . GLU A 1 152 ? -7.869 -6.923 14.221 1.00 86.50 152 GLU A N 1
ATOM 1205 C CA . GLU A 1 152 ? -7.755 -6.663 15.661 1.00 86.50 152 GLU A CA 1
ATOM 1206 C C . GLU A 1 152 ? -8.702 -5.536 16.102 1.00 86.50 152 GLU A C 1
ATOM 1208 O O . GLU A 1 152 ? -9.359 -5.653 17.137 1.00 86.50 152 GLU A O 1
ATOM 1213 N N . THR A 1 153 ? -8.829 -4.473 15.301 1.00 82.69 153 THR A N 1
ATOM 1214 C CA . THR A 1 153 ? -9.766 -3.374 15.577 1.00 82.69 153 THR A CA 1
ATOM 1215 C C . THR A 1 153 ? -11.212 -3.862 15.536 1.00 82.69 153 THR A C 1
ATOM 1217 O O . THR A 1 153 ? -11.968 -3.586 16.465 1.00 82.69 153 THR A O 1
ATOM 1220 N N . GLU A 1 154 ? -11.595 -4.620 14.509 1.00 79.25 154 GLU A N 1
ATOM 1221 C CA . GLU A 1 154 ? -12.938 -5.194 14.379 1.00 79.25 154 GLU A CA 1
ATOM 1222 C C . GLU A 1 154 ? -13.267 -6.155 15.518 1.00 79.25 154 GLU A C 1
ATOM 1224 O O . GLU A 1 154 ? -14.345 -6.064 16.095 1.00 79.25 154 GLU A O 1
ATOM 1229 N N . THR A 1 155 ? -12.319 -7.007 15.915 1.00 83.44 155 THR A N 1
ATOM 1230 C CA . THR A 1 155 ? -12.487 -7.927 17.050 1.00 83.44 155 THR A CA 1
ATOM 1231 C C . THR A 1 155 ? -12.746 -7.165 18.348 1.00 83.44 155 THR A C 1
ATOM 1233 O O . THR A 1 155 ? -13.655 -7.508 19.108 1.00 83.44 155 THR A O 1
ATOM 1236 N N . ILE A 1 156 ? -11.969 -6.107 18.610 1.00 80.44 156 ILE A N 1
ATOM 1237 C CA . ILE A 1 156 ? -12.162 -5.273 19.800 1.00 80.44 156 ILE A CA 1
ATOM 1238 C C . ILE A 1 156 ? -13.541 -4.616 19.755 1.00 80.44 156 ILE A C 1
ATOM 1240 O O . ILE A 1 156 ? -14.268 -4.665 20.743 1.00 80.44 156 ILE A O 1
ATOM 1244 N N . LEU A 1 157 ? -13.938 -4.046 18.619 1.00 76.56 157 LEU A N 1
ATOM 1245 C CA . LEU A 1 157 ? -15.252 -3.422 18.482 1.00 76.56 157 LEU A CA 1
ATOM 1246 C C . LEU A 1 157 ? -16.392 -4.437 18.646 1.00 76.56 157 LEU A C 1
ATOM 1248 O O . LEU A 1 157 ? -17.314 -4.187 19.421 1.00 76.56 157 LEU A O 1
ATOM 1252 N N . GLY A 1 158 ? -16.309 -5.608 18.019 1.00 75.88 158 GLY A N 1
ATOM 1253 C CA . GLY A 1 158 ? -17.321 -6.651 18.170 1.00 75.88 158 GLY A CA 1
ATOM 1254 C C . GLY A 1 158 ? -17.485 -7.103 19.624 1.00 75.88 158 GLY A C 1
ATOM 1255 O O . GLY A 1 158 ? -18.605 -7.208 20.123 1.00 75.88 158 GLY A O 1
ATOM 1256 N N . SER A 1 159 ? -16.374 -7.241 20.359 1.00 75.88 159 SER A N 1
ATOM 1257 C CA . SER A 1 159 ? -16.405 -7.587 21.790 1.00 75.88 159 SER A CA 1
ATOM 1258 C C . SER A 1 159 ? -17.113 -6.551 22.675 1.00 75.88 159 SER A C 1
ATOM 1260 O O . SER A 1 159 ? -17.594 -6.882 23.755 1.00 75.88 159 SER A O 1
ATOM 1262 N N . LEU A 1 160 ? -17.228 -5.306 22.206 1.00 72.06 160 LEU A N 1
ATOM 1263 C CA . LEU A 1 160 ? -17.898 -4.210 22.909 1.00 72.06 160 LEU A CA 1
ATOM 1264 C C . LEU A 1 160 ? -19.390 -4.105 22.547 1.00 72.06 160 LEU A C 1
ATOM 1266 O O . LEU A 1 160 ? -20.031 -3.104 22.869 1.00 72.06 160 LEU A O 1
ATOM 1270 N N . GLY A 1 161 ? -19.940 -5.091 21.826 1.00 67.25 161 GLY A N 1
ATOM 1271 C CA . GLY A 1 161 ? -21.295 -5.027 21.272 1.00 67.25 161 GLY A CA 1
ATOM 1272 C C . GLY A 1 161 ? -21.432 -3.955 20.191 1.00 67.25 161 GLY A C 1
ATOM 1273 O O . GLY A 1 161 ? -22.537 -3.571 19.810 1.00 67.25 161 GLY A O 1
ATOM 1274 N N . LEU A 1 162 ? -20.305 -3.461 19.673 1.00 66.56 162 LEU A N 1
ATOM 1275 C CA . LEU A 1 162 ? -20.251 -2.423 18.660 1.00 66.56 162 LEU A CA 1
ATOM 1276 C C . LEU A 1 162 ? -20.322 -3.027 17.241 1.00 66.56 162 LEU A C 1
ATOM 1278 O O . LEU A 1 162 ? -19.662 -2.537 16.333 1.00 66.56 162 LEU A O 1
ATOM 1282 N N . ASN A 1 163 ? -21.162 -4.055 17.059 1.00 56.22 163 ASN A N 1
ATOM 1283 C CA . ASN A 1 163 ? -21.248 -4.961 15.896 1.00 56.22 163 ASN A CA 1
ATOM 1284 C C . ASN A 1 163 ? -21.718 -4.343 14.568 1.00 56.22 163 ASN A C 1
ATOM 1286 O O . ASN A 1 163 ? -21.827 -5.057 13.575 1.00 56.22 163 ASN A O 1
ATOM 1290 N N . SER A 1 164 ? -21.983 -3.039 14.504 1.00 55.31 164 SER A N 1
ATOM 1291 C CA . SER A 1 164 ? -22.076 -2.391 13.196 1.00 55.31 164 SER A CA 1
ATOM 1292 C C . SER A 1 164 ? -20.678 -2.335 12.593 1.00 55.31 164 SER A C 1
ATOM 1294 O O . SER A 1 164 ? -19.732 -1.925 13.275 1.00 55.31 164 SER A O 1
ATOM 1296 N N . SER A 1 165 ? -20.549 -2.771 11.337 1.00 57.78 165 SER A N 1
ATOM 1297 C CA . SER A 1 165 ? -19.277 -2.762 10.610 1.00 57.78 165 SER A CA 1
ATOM 1298 C C . SER A 1 165 ? -18.559 -1.419 10.806 1.00 57.78 165 SER A C 1
ATOM 1300 O O . SER A 1 165 ? -19.209 -0.370 10.895 1.00 57.78 165 SER A O 1
ATOM 1302 N N . LEU A 1 166 ? -17.219 -1.422 10.884 1.00 57.22 166 LEU A N 1
ATOM 1303 C CA . LEU A 1 166 ? -16.421 -0.181 10.933 1.00 57.22 166 LEU A CA 1
ATOM 1304 C C . LEU A 1 166 ? -16.948 0.831 9.898 1.00 57.22 166 LEU A C 1
ATOM 1306 O O . LEU A 1 166 ? -17.137 2.006 10.208 1.00 57.22 166 LEU A O 1
ATOM 1310 N N . ARG A 1 167 ? -17.314 0.316 8.721 1.00 53.25 167 ARG A N 1
ATOM 1311 C CA . ARG A 1 167 ? -18.028 0.992 7.636 1.00 53.25 167 ARG A CA 1
ATOM 1312 C C . ARG A 1 167 ? -19.290 1.761 8.076 1.00 53.25 167 ARG A C 1
ATOM 1314 O O . ARG A 1 167 ? -19.308 2.981 7.933 1.00 53.25 167 ARG A O 1
ATOM 1321 N N . GLU A 1 168 ? -20.303 1.113 8.656 1.00 57.81 168 GLU A N 1
ATOM 1322 C CA . GLU A 1 168 ? -21.560 1.772 9.078 1.00 57.81 168 GLU A CA 1
ATOM 1323 C C . GLU A 1 168 ? -21.349 2.884 10.118 1.00 57.81 168 GLU A C 1
ATOM 1325 O O . GLU A 1 168 ? -22.051 3.900 10.130 1.00 57.81 168 GLU A O 1
ATOM 1330 N N . ARG A 1 169 ? -20.381 2.702 11.022 1.00 57.12 169 ARG A N 1
ATOM 1331 C CA . ARG A 1 169 ? -20.084 3.683 12.078 1.00 57.12 169 ARG A CA 1
ATOM 1332 C C . ARG A 1 169 ? -19.424 4.937 11.534 1.00 57.12 169 ARG A C 1
ATOM 1334 O O . ARG A 1 169 ? -19.666 6.018 12.067 1.00 57.12 169 ARG A O 1
ATOM 1341 N N . PHE A 1 170 ? -18.587 4.813 10.511 1.00 53.69 170 PHE A N 1
ATOM 1342 C CA . PHE A 1 170 ? -17.974 5.981 9.888 1.00 53.69 170 PHE A CA 1
ATOM 1343 C C . PHE A 1 170 ? -18.955 6.719 8.990 1.00 53.69 170 PHE A C 1
ATOM 1345 O O . PHE A 1 170 ? -19.010 7.942 9.064 1.00 53.69 170 PHE A O 1
ATOM 1352 N N . GLU A 1 171 ? -19.780 6.003 8.227 1.00 53.00 171 GLU A N 1
ATOM 1353 C CA . GLU A 1 171 ? -20.810 6.624 7.387 1.00 53.00 171 GLU A CA 1
ATOM 1354 C C . GLU A 1 171 ? -21.764 7.495 8.220 1.00 53.00 171 GLU A C 1
ATOM 1356 O O . GLU A 1 171 ? -22.019 8.639 7.854 1.00 53.00 171 GLU A O 1
ATOM 1361 N N . LYS A 1 172 ? -22.187 7.034 9.407 1.00 53.56 172 LYS A N 1
ATOM 1362 C CA . LYS A 1 172 ? -23.055 7.821 10.305 1.00 53.56 172 LYS A CA 1
ATOM 1363 C C . LYS A 1 172 ? -22.389 9.045 10.947 1.00 53.56 172 LYS A C 1
ATOM 1365 O O . LYS A 1 172 ? -23.094 9.984 11.306 1.00 53.56 172 LYS A O 1
ATOM 1370 N N . ASN A 1 173 ? -21.067 9.035 11.139 1.00 43.62 173 ASN A N 1
ATOM 1371 C CA . ASN A 1 173 ? -20.350 10.093 11.867 1.00 43.62 173 ASN A CA 1
ATOM 1372 C C . ASN A 1 173 ? -19.674 11.133 10.958 1.00 43.62 173 ASN A C 1
ATOM 1374 O O . ASN A 1 173 ? -19.352 12.211 11.440 1.00 43.62 173 ASN A O 1
ATOM 1378 N N . PHE A 1 174 ? -19.470 10.833 9.671 1.00 39.56 174 PHE A N 1
ATOM 1379 C CA . PHE A 1 174 ? -18.850 11.743 8.693 1.00 39.56 174 PHE A CA 1
ATOM 1380 C C . PHE A 1 174 ? -19.846 12.324 7.664 1.00 39.56 174 PHE A C 1
ATOM 1382 O O . PHE A 1 174 ? -19.429 12.989 6.721 1.00 39.56 174 PHE A O 1
ATOM 1389 N N . GLN A 1 175 ? -21.151 12.074 7.829 1.00 41.19 175 GLN A N 1
ATOM 1390 C CA . GLN A 1 175 ? -22.241 12.688 7.046 1.00 41.19 175 GLN A CA 1
ATOM 1391 C C . GLN A 1 175 ? -22.927 13.872 7.765 1.00 41.19 175 GLN A C 1
ATOM 1393 O O . GLN A 1 175 ? -23.975 14.333 7.316 1.00 41.19 175 GLN A O 1
ATOM 1398 N N . LYS A 1 176 ? -22.364 14.353 8.878 1.00 32.56 176 LYS A N 1
ATOM 1399 C CA . LYS A 1 176 ? -22.764 15.596 9.554 1.00 32.56 176 LYS A CA 1
ATOM 1400 C C . LYS A 1 176 ? -21.677 16.641 9.372 1.00 32.56 176 LYS A C 1
ATOM 1402 O O . LYS A 1 176 ? -22.050 17.825 9.258 1.00 32.56 176 LYS A O 1
#

Organism: NCBI:txid2023197

Foldseek 3Di:
DLVVLLVVLVVLLVLLVVLLVLLVVVCVLLVPDDPDALVVLSVQLVVLSVQLVVDDPPDPSNVVSVLSNFQSSLVSLLSSLLSLLVVLLVLLVCCLPDPVCVLVVPPVLSVQSVVLSVLSVVLNVCSVPPRPTDDSVNSVVSSVSSVVSLVSVQVSCVVSVVNDRSVVVCVVVVVD

pLDDT: mean 77.79, std 12.8, range [32.56, 94.31]